Protein AF-A0A0B3RT78-F1 (afdb_monomer_lite)

Sequence (62 aa):
MSPALTEGANALWYARAVLADIASQDTATVIEACRLVERQGTDPMERKDAHALRATLEGEAA

Secondary structure (DSSP, 8-state):
--THHHHHHHHHHHHHHHHHHHHH--HHHHHHHHHHHHHH-S-HHHHHHHHHHHHHHHHHT-

Structure (mmCIF, N/CA/C/O backbone):
data_AF-A0A0B3RT78-F1
#
_entry.id   AF-A0A0B3RT78-F1
#
loop_
_atom_site.group_PDB
_atom_site.id
_atom_site.type_symbol
_atom_site.label_atom_id
_atom_site.label_alt_id
_atom_site.label_comp_id
_atom_site.label_asym_id
_atom_site.label_entity_id
_atom_site.label_seq_id
_atom_site.pdbx_PDB_ins_code
_atom_site.Cartn_x
_atom_site.Cartn_y
_atom_site.Cartn_z
_atom_site.occupancy
_atom_site.B_iso_or_equiv
_atom_site.auth_seq_id
_atom_site.auth_comp_id
_atom_site.auth_asym_id
_atom_site.auth_atom_id
_atom_site.pdbx_PDB_model_num
ATOM 1 N N . MET A 1 1 ? -12.484 -10.192 -39.972 1.00 47.28 1 MET A N 1
ATOM 2 C CA . MET A 1 1 ? -12.720 -9.761 -38.576 1.00 47.28 1 MET A CA 1
ATOM 3 C C . MET A 1 1 ? -11.505 -8.965 -38.143 1.00 47.28 1 MET A C 1
ATOM 5 O O . MET A 1 1 ? -10.406 -9.493 -38.237 1.00 47.28 1 MET A O 1
ATOM 9 N N . SER A 1 2 ? -11.673 -7.688 -37.802 1.00 42.62 2 SER A N 1
ATOM 10 C CA . SER A 1 2 ? -10.541 -6.804 -37.502 1.00 42.62 2 SER A CA 1
ATOM 11 C C . SER A 1 2 ? -9.911 -7.159 -36.143 1.00 42.62 2 SER A C 1
ATOM 13 O O . SER A 1 2 ? -10.645 -7.216 -35.156 1.00 42.62 2 SER A O 1
ATOM 15 N N . PRO A 1 3 ? -8.581 -7.353 -36.057 1.00 52.31 3 PRO A N 1
ATOM 16 C CA . PRO A 1 3 ? -7.872 -7.750 -34.829 1.00 52.31 3 PRO A CA 1
ATOM 17 C C . PRO A 1 3 ? -7.901 -6.696 -33.703 1.00 52.31 3 PRO A C 1
ATOM 19 O O . PRO A 1 3 ? -7.566 -6.999 -32.561 1.00 52.31 3 PRO A O 1
ATOM 22 N N . ALA A 1 4 ? -8.370 -5.479 -33.991 1.00 48.16 4 ALA A N 1
ATOM 23 C CA . ALA A 1 4 ? -8.466 -4.381 -33.028 1.00 48.16 4 ALA A CA 1
ATOM 24 C C . ALA A 1 4 ? -9.507 -4.599 -31.906 1.00 48.16 4 ALA A C 1
ATOM 26 O O . ALA A 1 4 ? -9.390 -4.010 -30.835 1.00 48.16 4 ALA A O 1
ATOM 27 N N . LEU A 1 5 ? -10.523 -5.450 -32.115 1.00 46.34 5 LEU A N 1
ATOM 28 C CA . LEU A 1 5 ? -11.553 -5.724 -31.097 1.00 46.34 5 LEU A CA 1
ATOM 29 C C . LEU A 1 5 ? -11.054 -6.632 -29.961 1.00 46.34 5 LEU A C 1
ATOM 31 O O . LEU A 1 5 ? -11.601 -6.600 -28.861 1.00 46.34 5 LEU A O 1
ATOM 35 N N . THR A 1 6 ? 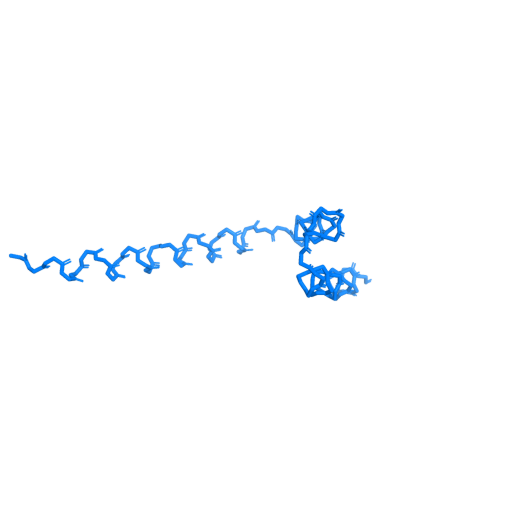-10.011 -7.423 -30.208 1.00 53.47 6 THR A N 1
ATOM 36 C CA . THR A 1 6 ? -9.474 -8.398 -29.248 1.00 53.47 6 THR A CA 1
ATOM 37 C C . THR A 1 6 ? -8.514 -7.786 -28.228 1.00 53.47 6 THR A C 1
ATOM 39 O O . THR A 1 6 ? -8.512 -8.218 -27.080 1.00 53.47 6 THR A O 1
ATOM 42 N N . GLU A 1 7 ? -7.753 -6.747 -28.582 1.00 50.34 7 GLU A N 1
ATOM 43 C CA . GLU A 1 7 ? -6.812 -6.088 -27.656 1.00 50.34 7 GLU A CA 1
ATOM 44 C C . GLU A 1 7 ? -7.510 -5.172 -26.640 1.00 50.34 7 GLU A C 1
ATOM 46 O O . GLU A 1 7 ? -7.219 -5.239 -25.445 1.00 50.34 7 GLU A O 1
ATOM 51 N N . GLY A 1 8 ? -8.497 -4.377 -27.074 1.00 46.81 8 GLY A N 1
ATOM 52 C CA . GLY A 1 8 ? -9.265 -3.503 -26.174 1.00 46.81 8 GLY A CA 1
ATOM 53 C C . GLY A 1 8 ? -10.130 -4.273 -25.166 1.00 46.81 8 GLY A C 1
ATOM 54 O O . GLY A 1 8 ? -10.278 -3.855 -24.017 1.00 46.81 8 GLY A O 1
ATOM 55 N N . ALA A 1 9 ? -10.647 -5.441 -25.563 1.00 51.59 9 ALA A N 1
ATOM 56 C CA . ALA A 1 9 ? -11.350 -6.354 -24.663 1.00 51.59 9 ALA A CA 1
ATOM 57 C C . ALA A 1 9 ? -10.416 -6.958 -23.594 1.00 51.59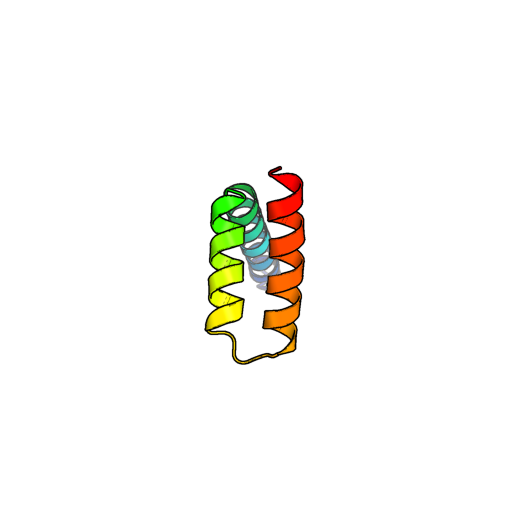 9 ALA A C 1
ATOM 59 O O . ALA A 1 9 ? -10.845 -7.189 -22.463 1.00 51.59 9 ALA A O 1
ATOM 60 N N . ASN A 1 10 ? -9.137 -7.155 -23.932 1.00 56.91 10 ASN A N 1
ATOM 61 C CA . ASN A 1 10 ? -8.122 -7.727 -23.046 1.00 56.91 10 ASN A CA 1
ATOM 62 C C . ASN A 1 10 ? -7.668 -6.739 -21.959 1.00 56.91 10 ASN A C 1
ATOM 64 O O . ASN A 1 10 ? -7.542 -7.108 -20.793 1.00 56.91 10 ASN A O 1
ATOM 68 N N . ALA A 1 11 ? -7.496 -5.461 -22.311 1.00 51.62 11 ALA A N 1
ATOM 69 C CA . ALA A 1 11 ? -7.150 -4.414 -21.345 1.00 51.62 11 ALA A CA 1
ATOM 70 C C . ALA A 1 11 ? -8.273 -4.181 -20.317 1.00 51.62 11 ALA A C 1
ATOM 72 O O . ALA A 1 11 ? -8.012 -4.035 -19.123 1.00 51.62 11 ALA A O 1
ATOM 73 N N . LEU A 1 12 ? -9.535 -4.210 -20.763 1.00 60.81 12 LEU A N 1
ATOM 74 C CA . LEU A 1 12 ? -10.692 -4.104 -19.870 1.00 60.81 12 LEU A CA 1
ATOM 75 C C . LEU A 1 12 ? -10.858 -5.340 -18.982 1.00 60.81 12 LEU A C 1
ATOM 77 O O . LEU A 1 12 ? -11.302 -5.210 -17.843 1.00 60.81 12 LEU A O 1
ATOM 81 N N . TRP A 1 13 ? -10.506 -6.529 -19.477 1.00 67.56 13 TRP A N 1
ATOM 82 C CA . TRP A 1 13 ? -10.476 -7.739 -18.658 1.00 67.56 13 TRP A CA 1
ATOM 83 C C . TRP A 1 13 ? -9.418 -7.637 -17.557 1.00 67.56 13 TRP A C 1
ATOM 85 O O . TRP A 1 13 ? -9.749 -7.849 -16.392 1.00 67.56 13 TRP A O 1
ATOM 95 N N . TYR A 1 14 ? -8.194 -7.225 -17.898 1.00 59.53 14 TYR A N 1
ATOM 96 C CA . TYR A 1 14 ? -7.118 -7.047 -16.923 1.00 59.53 14 TYR A CA 1
ATOM 97 C C . TYR A 1 14 ? -7.484 -6.000 -15.865 1.00 59.53 14 TYR A C 1
ATOM 99 O O . TYR A 1 14 ? -7.375 -6.265 -14.673 1.00 59.53 14 TYR A O 1
ATOM 107 N N . ALA A 1 15 ? -8.029 -4.852 -16.280 1.00 62.09 15 ALA A N 1
ATOM 108 C CA . ALA A 1 15 ? -8.496 -3.823 -15.354 1.00 62.09 15 ALA A CA 1
ATOM 109 C C . ALA A 1 15 ? -9.604 -4.333 -14.414 1.00 62.09 15 ALA A C 1
ATOM 111 O O . ALA A 1 15 ? -9.581 -4.037 -13.225 1.00 62.09 15 ALA A O 1
ATOM 112 N N . ARG A 1 16 ? -10.556 -5.136 -14.912 1.00 67.44 16 ARG A N 1
ATOM 113 C CA . ARG A 1 16 ? -11.614 -5.744 -14.083 1.00 67.44 16 ARG A CA 1
ATOM 114 C C . ARG A 1 16 ? -11.077 -6.798 -13.119 1.00 67.44 16 ARG A C 1
ATOM 116 O O . ARG A 1 16 ? -11.558 -6.857 -11.996 1.00 67.44 16 ARG A O 1
ATOM 123 N N . ALA A 1 17 ? -10.106 -7.607 -13.541 1.00 66.25 17 ALA A N 1
ATOM 124 C CA . ALA A 1 17 ? -9.457 -8.594 -12.683 1.00 66.25 17 ALA A CA 1
ATOM 125 C C . ALA A 1 17 ? -8.663 -7.913 -11.560 1.00 66.25 17 ALA A C 1
ATOM 127 O O . ALA A 1 17 ? -8.817 -8.287 -10.406 1.00 66.25 17 ALA A O 1
ATOM 128 N N . VAL A 1 18 ? -7.908 -6.857 -11.881 1.00 66.62 18 VAL A N 1
ATOM 129 C CA . VAL A 1 18 ? -7.198 -6.031 -10.893 1.00 66.62 18 VAL A CA 1
ATOM 130 C C . VAL A 1 18 ? -8.179 -5.349 -9.937 1.00 66.62 18 VAL A C 1
ATOM 132 O O . VAL A 1 18 ? -7.963 -5.368 -8.734 1.00 66.62 18 VAL A O 1
ATOM 135 N N . LEU A 1 19 ? -9.290 -4.796 -10.434 1.00 61.25 19 LEU A N 1
ATOM 136 C CA . LEU A 1 19 ? -10.318 -4.189 -9.580 1.00 61.25 19 LEU A CA 1
ATOM 137 C C . LEU A 1 19 ? -11.015 -5.209 -8.672 1.00 61.25 19 LEU A C 1
ATOM 139 O O . LEU A 1 19 ? -11.302 -4.886 -7.525 1.00 61.25 19 LEU A O 1
ATOM 143 N N . ALA A 1 20 ? -11.294 -6.418 -9.165 1.00 61.66 20 ALA A N 1
ATOM 144 C CA . ALA A 1 20 ? -11.871 -7.493 -8.362 1.00 61.66 20 ALA A CA 1
ATOM 145 C C . ALA A 1 20 ? -10.883 -8.003 -7.302 1.00 61.66 20 ALA A C 1
ATOM 147 O O . ALA A 1 20 ? -11.295 -8.254 -6.174 1.00 61.66 20 ALA A O 1
ATOM 148 N N . ASP A 1 21 ? -9.597 -8.098 -7.648 1.00 65.62 21 ASP A N 1
ATOM 149 C CA . ASP A 1 21 ? -8.524 -8.455 -6.720 1.00 65.62 21 ASP A CA 1
ATOM 150 C C . ASP A 1 21 ? -8.377 -7.389 -5.625 1.00 65.62 21 ASP A C 1
ATOM 152 O O . ASP A 1 21 ? -8.497 -7.717 -4.450 1.00 65.62 21 ASP A O 1
ATOM 156 N N . ILE A 1 22 ? -8.291 -6.103 -5.988 1.00 62.78 22 ILE A N 1
ATOM 157 C CA . ILE A 1 22 ? -8.273 -4.972 -5.041 1.00 62.78 22 ILE A CA 1
ATOM 158 C C . ILE A 1 22 ? -9.522 -4.970 -4.151 1.00 62.78 22 ILE A C 1
ATOM 160 O O . ILE A 1 22 ? -9.406 -4.829 -2.940 1.00 62.78 22 ILE A O 1
ATOM 164 N N . ALA A 1 23 ? -10.714 -5.157 -4.727 1.00 57.12 23 ALA A N 1
ATOM 165 C CA . ALA A 1 23 ? -11.964 -5.211 -3.967 1.00 57.12 23 ALA A CA 1
ATOM 166 C C . ALA A 1 23 ? -12.052 -6.436 -3.038 1.00 57.12 23 ALA A C 1
ATOM 168 O O . ALA A 1 23 ? -12.844 -6.432 -2.098 1.00 57.12 23 ALA A O 1
ATOM 169 N N . SER A 1 24 ? -11.263 -7.479 -3.308 1.00 64.75 24 SER A N 1
ATOM 170 C CA . SER A 1 24 ? -11.161 -8.677 -2.472 1.00 64.75 24 SER A CA 1
ATOM 171 C C . SER A 1 24 ? -10.057 -8.600 -1.416 1.00 64.75 24 SER A C 1
ATOM 173 O O . SER A 1 24 ? -10.038 -9.433 -0.509 1.00 64.75 24 SER A O 1
ATOM 175 N N . GLN A 1 25 ? -9.148 -7.624 -1.506 1.00 65.50 25 GLN A N 1
ATOM 176 C CA . GLN A 1 25 ? -8.073 -7.469 -0.536 1.00 65.50 25 GLN A CA 1
ATOM 177 C C . GLN A 1 25 ? -8.606 -6.808 0.739 1.00 65.50 25 GLN A C 1
ATOM 179 O O . GLN A 1 25 ? -8.974 -5.637 0.765 1.00 65.50 25 GLN A O 1
ATOM 184 N N . ASP A 1 26 ? -8.619 -7.596 1.814 1.00 78.62 26 ASP A 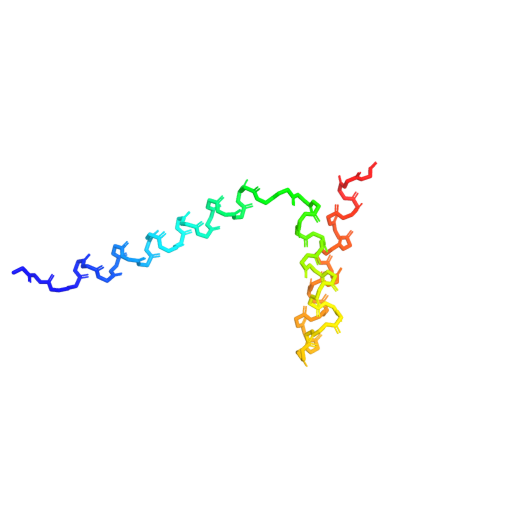N 1
ATOM 185 C CA . ASP A 1 26 ? -8.747 -7.128 3.192 1.00 78.62 26 ASP A CA 1
ATOM 186 C C . ASP A 1 26 ? -7.695 -6.036 3.462 1.00 78.62 26 ASP A C 1
ATOM 188 O O . ASP A 1 26 ? -6.526 -6.198 3.096 1.00 78.62 26 ASP A O 1
ATOM 192 N N . THR A 1 27 ? -8.089 -4.943 4.119 1.00 79.81 27 THR A N 1
ATOM 193 C CA . THR A 1 27 ? -7.208 -3.854 4.569 1.00 79.81 27 THR A CA 1
ATOM 194 C C . THR A 1 27 ? -5.926 -4.381 5.223 1.00 79.81 27 THR A C 1
ATOM 196 O O . THR A 1 27 ? -4.845 -3.833 5.000 1.00 79.81 27 THR A O 1
ATOM 199 N N . ALA A 1 28 ? -6.005 -5.496 5.959 1.00 83.25 28 ALA A N 1
ATOM 200 C CA . ALA A 1 28 ? -4.841 -6.161 6.548 1.00 83.25 28 ALA A CA 1
ATOM 201 C C . ALA A 1 28 ? -3.809 -6.644 5.505 1.00 83.25 28 ALA A C 1
ATOM 203 O O . ALA A 1 28 ? -2.602 -6.524 5.718 1.00 83.25 28 ALA A O 1
ATOM 204 N N . THR A 1 29 ? -4.267 -7.154 4.360 1.00 81.94 29 THR A N 1
ATOM 205 C CA . THR A 1 29 ? -3.406 -7.614 3.256 1.00 81.94 29 THR A CA 1
ATOM 206 C C . THR A 1 29 ? -2.701 -6.440 2.582 1.00 81.94 29 THR A C 1
ATOM 208 O O . THR A 1 29 ? -1.503 -6.519 2.306 1.00 81.94 29 THR A O 1
ATOM 211 N N . VAL A 1 30 ? -3.408 -5.323 2.384 1.00 82.88 30 VAL A N 1
ATOM 212 C CA . VAL A 1 30 ? -2.825 -4.094 1.820 1.00 82.88 30 VAL A CA 1
ATOM 213 C C . VAL A 1 30 ? -1.755 -3.524 2.755 1.00 82.88 30 VAL A C 1
ATOM 215 O O . VAL A 1 30 ? -0.668 -3.162 2.307 1.00 82.88 30 VAL A O 1
ATOM 218 N N . ILE A 1 31 ? -2.008 -3.529 4.068 1.00 85.12 31 ILE A N 1
ATOM 219 C CA . ILE A 1 31 ? -1.030 -3.116 5.085 1.00 85.12 31 ILE A CA 1
ATOM 220 C C . ILE A 1 31 ? 0.241 -3.978 5.019 1.00 85.12 31 ILE A C 1
ATOM 222 O O . ILE A 1 31 ? 1.350 -3.435 5.030 1.00 85.12 31 ILE A O 1
ATOM 226 N N . GLU A 1 32 ? 0.119 -5.304 4.911 1.00 85.44 32 GLU A N 1
ATOM 227 C CA . GLU A 1 32 ? 1.285 -6.191 4.784 1.00 85.44 32 GLU A CA 1
ATOM 228 C C . GLU A 1 32 ? 2.046 -5.997 3.466 1.00 85.44 32 GLU A C 1
ATOM 230 O O . GLU A 1 32 ? 3.282 -6.012 3.460 1.00 85.44 32 GLU A O 1
ATOM 235 N N . ALA A 1 33 ? 1.344 -5.739 2.361 1.00 82.81 33 ALA A N 1
ATOM 236 C CA . ALA A 1 33 ? 1.972 -5.401 1.086 1.00 82.81 33 ALA A CA 1
ATOM 237 C C . ALA A 1 33 ? 2.780 -4.095 1.187 1.00 82.81 33 ALA A C 1
ATOM 239 O O . ALA A 1 33 ? 3.941 -4.058 0.771 1.00 82.81 33 ALA A O 1
ATOM 240 N N . CYS A 1 34 ? 2.233 -3.054 1.824 1.00 85.25 34 CYS A N 1
ATOM 241 C CA . CYS A 1 34 ? 2.966 -1.815 2.091 1.00 85.25 34 CYS A CA 1
ATOM 242 C C . CYS A 1 34 ? 4.227 -2.067 2.936 1.00 85.25 34 CYS A C 1
ATOM 244 O O . CYS A 1 34 ? 5.308 -1.593 2.582 1.00 85.25 34 CYS A O 1
ATOM 246 N N . ARG A 1 35 ? 4.139 -2.894 3.991 1.00 89.75 35 ARG A N 1
ATOM 247 C CA . ARG A 1 35 ? 5.303 -3.294 4.813 1.00 89.75 35 ARG A CA 1
ATOM 248 C C . ARG A 1 35 ? 6.358 -4.057 4.011 1.00 89.75 35 ARG A C 1
ATOM 250 O O . ARG A 1 35 ? 7.545 -4.005 4.347 1.00 89.75 35 ARG A O 1
ATOM 257 N N . LEU A 1 36 ? 5.959 -4.819 2.995 1.00 85.69 36 LEU A N 1
ATOM 258 C CA . LEU A 1 36 ? 6.888 -5.519 2.109 1.00 85.69 36 LEU A CA 1
ATOM 259 C C . LEU A 1 36 ? 7.634 -4.529 1.205 1.00 85.69 36 LEU A C 1
ATOM 261 O O . LEU A 1 36 ? 8.863 -4.586 1.145 1.00 85.69 36 LEU A O 1
ATOM 265 N N . VAL A 1 37 ? 6.916 -3.590 0.582 1.00 82.62 37 VAL A N 1
ATOM 266 C CA . VAL A 1 37 ? 7.497 -2.539 -0.271 1.00 82.62 37 VAL A CA 1
ATOM 267 C C . VAL A 1 37 ? 8.435 -1.640 0.533 1.00 82.62 37 VAL A C 1
ATOM 269 O O . VAL A 1 37 ? 9.560 -1.414 0.101 1.00 82.62 37 VAL A O 1
ATOM 272 N N . GLU A 1 38 ? 8.053 -1.209 1.739 1.00 85.75 38 GLU A N 1
ATOM 273 C CA . GLU A 1 38 ? 8.921 -0.419 2.630 1.00 85.75 38 GLU A CA 1
ATOM 274 C C . GLU A 1 38 ? 10.260 -1.126 2.927 1.00 85.75 38 GLU A C 1
ATOM 276 O O . GLU A 1 38 ? 11.308 -0.476 2.970 1.00 85.75 38 GLU A O 1
ATOM 281 N N . ARG A 1 39 ? 10.240 -2.458 3.105 1.00 87.00 39 ARG A N 1
ATOM 282 C CA . ARG A 1 39 ? 11.427 -3.265 3.441 1.00 87.00 39 ARG A CA 1
ATOM 283 C C . ARG A 1 39 ? 12.291 -3.636 2.237 1.00 87.00 39 ARG A C 1
ATOM 285 O O . ARG A 1 39 ? 13.506 -3.716 2.390 1.00 87.00 39 ARG A O 1
ATOM 292 N N . GLN A 1 40 ? 11.680 -3.930 1.09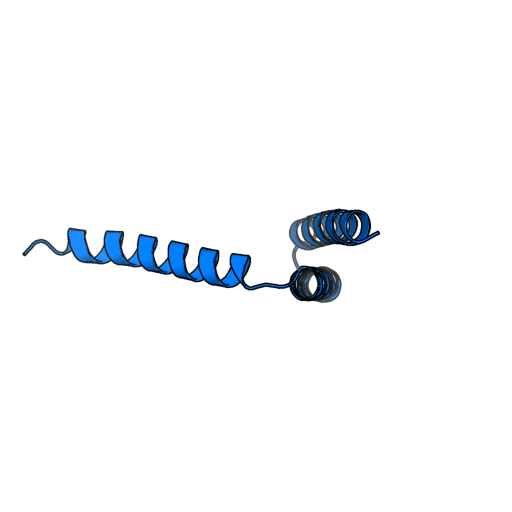1 1.00 85.75 40 GLN A N 1
ATOM 293 C CA . GLN A 1 40 ? 12.357 -4.566 -0.050 1.00 85.75 40 GLN A CA 1
ATOM 294 C C . GLN A 1 40 ? 12.402 -3.696 -1.312 1.00 85.75 40 GLN A C 1
ATOM 296 O O . GLN A 1 40 ? 13.163 -4.001 -2.229 1.00 85.75 40 GLN A O 1
ATOM 301 N N . GLY A 1 41 ? 11.616 -2.621 -1.369 1.00 78.94 41 GLY A N 1
ATOM 302 C CA . GLY A 1 41 ? 11.559 -1.715 -2.509 1.00 78.94 41 GLY A CA 1
ATOM 303 C C . GLY A 1 41 ? 12.882 -0.985 -2.727 1.00 78.94 41 GLY A C 1
ATOM 304 O O . GLY A 1 41 ? 13.498 -0.468 -1.792 1.00 78.94 41 GLY A O 1
ATOM 305 N N . THR A 1 42 ? 13.322 -0.927 -3.980 1.00 84.75 42 THR A N 1
ATOM 306 C CA . THR A 1 42 ? 14.545 -0.212 -4.369 1.00 84.75 42 THR A CA 1
ATOM 307 C C . THR A 1 42 ? 14.281 1.246 -4.725 1.00 84.75 42 THR A C 1
ATOM 309 O O . THR A 1 42 ? 15.202 2.058 -4.658 1.00 84.75 42 THR A O 1
ATOM 312 N N . ASP A 1 43 ? 13.038 1.595 -5.068 1.00 88.44 43 ASP A N 1
ATOM 313 C CA . ASP A 1 43 ? 12.631 2.969 -5.347 1.00 88.44 43 ASP A CA 1
ATOM 314 C C . ASP A 1 43 ? 12.308 3.715 -4.029 1.00 88.44 43 ASP A C 1
ATOM 316 O O . ASP A 1 43 ? 11.450 3.288 -3.247 1.00 88.44 43 ASP A O 1
ATOM 320 N N . PRO A 1 44 ? 13.002 4.827 -3.714 1.00 86.94 44 PRO A N 1
ATOM 321 C CA . PRO A 1 44 ? 12.686 5.658 -2.555 1.00 86.94 44 PRO A CA 1
ATOM 322 C C . PRO A 1 44 ? 11.271 6.252 -2.567 1.00 86.94 44 PRO A C 1
ATOM 324 O O . PRO A 1 44 ? 10.702 6.448 -1.493 1.00 86.94 44 PRO A O 1
ATOM 327 N N . MET A 1 45 ? 10.716 6.549 -3.742 1.00 83.81 45 MET A N 1
ATOM 328 C CA . MET A 1 45 ? 9.386 7.134 -3.882 1.00 83.81 45 MET A CA 1
ATOM 329 C C . MET A 1 45 ? 8.302 6.089 -3.614 1.00 83.81 45 MET A C 1
ATOM 331 O O . MET A 1 45 ? 7.429 6.336 -2.790 1.00 83.81 45 MET A O 1
ATOM 335 N N . GLU A 1 46 ? 8.429 4.882 -4.176 1.00 79.81 46 GLU A N 1
ATOM 336 C CA . GLU A 1 46 ? 7.496 3.779 -3.894 1.00 79.81 46 GLU A CA 1
ATOM 337 C C . GLU A 1 46 ? 7.465 3.420 -2.405 1.00 79.81 46 GLU A C 1
ATOM 339 O O . GLU A 1 46 ? 6.397 3.209 -1.835 1.00 79.81 46 GLU A O 1
ATOM 344 N N . ARG A 1 47 ? 8.625 3.408 -1.733 1.00 89.38 47 ARG A N 1
ATOM 345 C CA . ARG A 1 47 ? 8.688 3.182 -0.278 1.00 89.38 47 ARG A CA 1
ATOM 346 C C . ARG A 1 47 ? 7.970 4.269 0.514 1.00 89.38 47 ARG A C 1
ATOM 348 O O . ARG A 1 47 ? 7.303 3.965 1.500 1.00 89.38 47 ARG A O 1
ATOM 355 N N . LYS A 1 48 ? 8.116 5.529 0.104 1.00 87.69 48 LYS A N 1
ATOM 356 C CA . LYS A 1 48 ? 7.449 6.666 0.746 1.00 87.6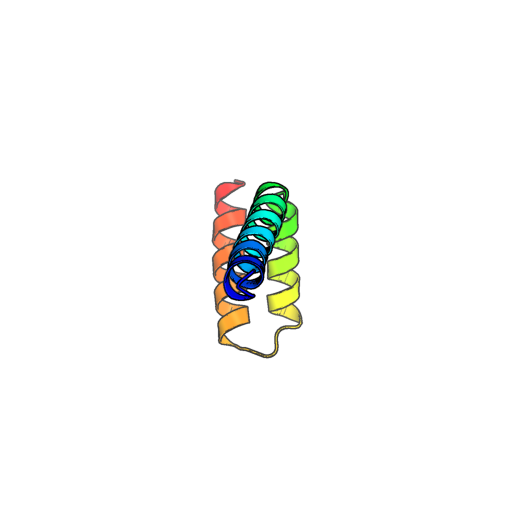9 48 LYS A CA 1
ATOM 357 C C . LYS A 1 48 ? 5.932 6.593 0.558 1.00 87.69 48 LYS A C 1
ATOM 359 O O . LYS A 1 48 ? 5.199 6.802 1.522 1.00 87.69 48 LYS A O 1
ATOM 364 N N . ASP A 1 49 ? 5.477 6.276 -0.648 1.00 84.06 49 ASP A N 1
ATOM 365 C CA . ASP A 1 49 ? 4.054 6.185 -0.970 1.00 84.06 49 ASP A CA 1
ATOM 366 C C . ASP A 1 49 ? 3.405 4.978 -0.274 1.00 84.06 49 ASP A C 1
ATOM 368 O O . ASP A 1 49 ? 2.328 5.110 0.310 1.00 84.06 49 ASP A O 1
ATOM 372 N N . ALA A 1 50 ? 4.100 3.836 -0.214 1.00 82.88 50 ALA A N 1
ATOM 373 C CA . ALA A 1 50 ? 3.676 2.669 0.559 1.00 82.88 50 ALA A CA 1
ATOM 374 C C . ALA A 1 50 ? 3.556 2.978 2.061 1.00 82.88 50 ALA A C 1
ATOM 376 O O . ALA A 1 50 ? 2.567 2.597 2.687 1.00 82.88 50 ALA A O 1
ATOM 377 N N . HIS A 1 51 ? 4.516 3.718 2.624 1.00 91.19 51 HIS A N 1
ATOM 378 C CA . HIS A 1 51 ? 4.466 4.154 4.018 1.00 91.19 51 HIS A CA 1
ATOM 379 C C . HIS A 1 51 ? 3.268 5.068 4.302 1.00 91.19 51 HIS A C 1
ATOM 381 O O . HIS A 1 51 ? 2.568 4.880 5.298 1.00 91.19 51 HIS A O 1
ATOM 387 N N . ALA A 1 52 ? 3.020 6.049 3.429 1.00 89.06 52 ALA A N 1
ATOM 388 C CA . ALA A 1 52 ? 1.895 6.969 3.568 1.00 89.06 52 ALA A CA 1
ATOM 389 C C . ALA A 1 52 ? 0.551 6.230 3.502 1.00 89.06 52 ALA A C 1
ATOM 391 O O . ALA A 1 52 ? -0.299 6.432 4.368 1.00 89.06 52 ALA A O 1
ATOM 392 N N . LEU A 1 53 ? 0.390 5.327 2.529 1.00 87.44 53 LEU A N 1
ATOM 393 C CA . LEU A 1 53 ? -0.815 4.513 2.381 1.00 87.44 53 LEU A CA 1
ATOM 394 C C . LEU A 1 53 ? -1.058 3.629 3.611 1.00 87.44 53 LEU A C 1
ATOM 396 O O . LEU A 1 53 ? -2.169 3.607 4.139 1.00 87.44 53 LEU A O 1
ATOM 400 N N . ARG A 1 54 ? -0.022 2.948 4.116 1.00 92.12 54 ARG A N 1
ATOM 401 C CA . ARG A 1 54 ? -0.133 2.135 5.334 1.00 92.12 54 ARG A CA 1
ATOM 402 C C . ARG A 1 54 ? -0.580 2.961 6.534 1.00 92.12 54 ARG A C 1
ATOM 404 O O . ARG A 1 54 ? -1.467 2.526 7.260 1.00 92.12 54 ARG A O 1
ATOM 411 N N . ALA A 1 55 ? 0.022 4.133 6.741 1.00 90.25 55 ALA A N 1
ATOM 412 C CA . ALA A 1 55 ? -0.320 5.005 7.861 1.00 90.25 55 ALA A CA 1
ATOM 413 C C . ALA A 1 55 ? -1.786 5.469 7.806 1.00 90.25 55 ALA A C 1
ATOM 415 O O . ALA A 1 55 ? -2.439 5.538 8.845 1.00 90.25 55 ALA A O 1
ATOM 416 N N . THR A 1 56 ? -2.319 5.741 6.610 1.00 89.38 56 THR A N 1
ATOM 417 C CA . THR A 1 56 ? -3.744 6.051 6.422 1.00 89.38 56 THR A CA 1
ATOM 418 C C . THR A 1 56 ? -4.630 4.860 6.784 1.00 89.38 56 THR A C 1
ATOM 420 O O . THR A 1 56 ? -5.540 5.012 7.591 1.00 89.38 56 THR A O 1
ATOM 423 N N . LEU A 1 57 ? -4.336 3.668 6.258 1.00 85.94 57 LEU A N 1
ATOM 424 C CA . LEU A 1 57 ? -5.15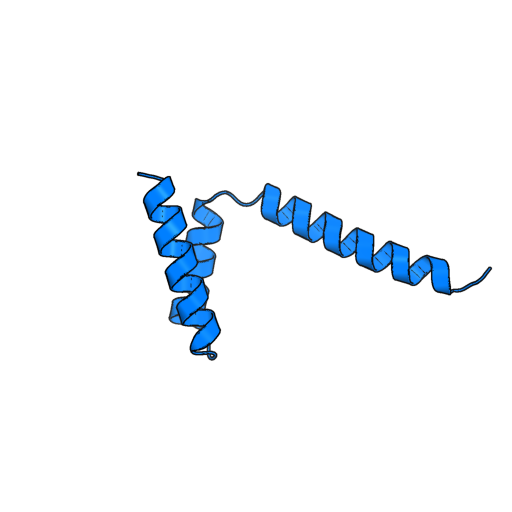1 2.468 6.485 1.00 85.94 57 LEU A CA 1
ATOM 425 C C . LEU A 1 57 ? -5.125 1.988 7.947 1.00 85.94 57 LEU A C 1
ATOM 427 O O . LEU A 1 57 ? -6.150 1.570 8.476 1.00 85.94 57 LEU A O 1
ATOM 431 N N . GLU A 1 58 ? -3.977 2.074 8.625 1.00 85.81 58 GLU A N 1
ATOM 432 C CA . GLU A 1 58 ? -3.864 1.768 10.061 1.00 85.81 58 GLU A CA 1
ATOM 433 C C . GLU A 1 58 ? -4.601 2.801 10.934 1.00 85.81 58 GLU A C 1
ATOM 435 O O . GLU A 1 58 ? -5.048 2.460 12.027 1.00 85.81 58 GLU A O 1
ATOM 440 N N . GLY A 1 59 ? -4.750 4.042 10.455 1.00 81.06 59 GLY A N 1
ATOM 441 C CA . GLY A 1 59 ? -5.536 5.087 11.114 1.00 81.06 59 GLY A CA 1
ATOM 442 C C . GLY A 1 59 ? -7.048 4.967 10.895 1.00 81.06 59 GLY A C 1
ATOM 443 O O . GLY A 1 59 ? -7.810 5.347 11.775 1.00 81.06 59 GLY A O 1
ATOM 444 N N . GLU A 1 60 ? -7.492 4.425 9.758 1.00 63.62 60 GLU A N 1
ATOM 445 C CA . GLU A 1 60 ? -8.910 4.128 9.480 1.00 63.62 60 GLU A CA 1
ATOM 446 C C . GLU A 1 60 ? -9.404 2.852 10.186 1.00 63.62 60 GLU A C 1
ATOM 448 O O . GLU A 1 60 ? -10.607 2.669 10.366 1.00 63.62 60 GLU A O 1
ATOM 453 N N . ALA A 1 61 ? -8.484 1.974 10.597 1.00 57.41 61 ALA A N 1
ATOM 454 C CA . ALA A 1 61 ? -8.772 0.752 11.349 1.00 57.41 61 ALA A CA 1
ATOM 455 C C . ALA A 1 61 ? -8.836 0.947 12.883 1.00 57.41 61 ALA A C 1
ATOM 457 O O . ALA A 1 61 ? -9.048 -0.035 13.600 1.00 57.41 61 ALA A O 1
ATOM 458 N N . ALA A 1 62 ? -8.625 2.174 13.381 1.00 50.97 62 ALA A N 1
ATOM 459 C CA . ALA A 1 62 ? -8.625 2.546 14.803 1.00 50.97 62 ALA A CA 1
ATOM 460 C C . ALA A 1 62 ? -9.947 3.202 15.235 1.00 50.97 62 ALA A C 1
ATOM 462 O O . ALA A 1 62 ? -10.377 2.930 16.381 1.00 50.97 62 ALA A O 1
#

Foldseek 3Di:
DDPVVVVVVVVVVVVVVVVVVVVPDDLVNLLVVLVCCLVPPPDPVSVVVSVVSNVVSVVVVD

Organism: NCBI:txid561184

Radius of gyration: 16.39 Å; chains: 1; bounding box: 27×17×53 Å

pLDDT: mean 72.73, std 14.96, range [42.62, 92.12]